Protein AF-A0A967U2S0-F1 (afdb_monomer_lite)

pLDDT: mean 86.19, std 8.93, range [53.25, 95.06]

Foldseek 3Di:
DVVVVVVVVVVVVVVVVVVVVVCCCVPPDPDDDDDDPVNVVLVVVLVPDPDPVSVVCSCPCPVVVVVVVD

Structure (mmCIF, N/CA/C/O backbone):
data_AF-A0A967U2S0-F1
#
_entry.id   AF-A0A967U2S0-F1
#
loop_
_atom_site.group_PDB
_atom_site.id
_atom_site.type_symbol
_atom_site.label_atom_id
_atom_site.la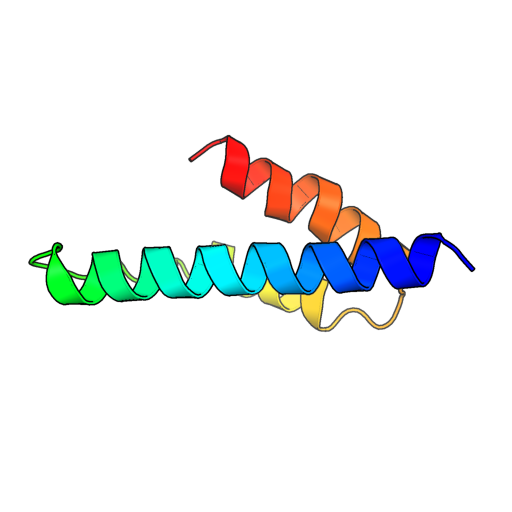bel_alt_id
_atom_site.label_comp_id
_atom_site.label_asym_id
_atom_site.label_entity_id
_atom_site.label_seq_id
_atom_site.pdbx_PDB_ins_code
_atom_site.Cartn_x
_atom_site.Cartn_y
_atom_site.Cartn_z
_atom_site.occupancy
_atom_site.B_iso_or_equiv
_atom_site.auth_seq_id
_atom_site.auth_comp_id
_atom_site.auth_asym_id
_atom_site.auth_atom_id
_atom_site.pdbx_PDB_model_num
ATOM 1 N N . MET A 1 1 ? 24.340 -5.015 -5.877 1.00 53.25 1 MET A N 1
ATOM 2 C CA . MET A 1 1 ? 23.924 -6.034 -4.886 1.00 53.25 1 MET A CA 1
ATOM 3 C C . MET A 1 1 ? 22.932 -5.428 -3.894 1.00 53.25 1 MET A C 1
ATOM 5 O O . MET A 1 1 ? 21.993 -6.105 -3.500 1.00 53.25 1 MET A O 1
ATOM 9 N N . ASP A 1 2 ? 23.053 -4.126 -3.623 1.00 63.81 2 ASP A N 1
ATOM 10 C CA . ASP A 1 2 ? 22.254 -3.367 -2.649 1.00 63.81 2 ASP A CA 1
ATOM 11 C C . ASP A 1 2 ? 20.773 -3.192 -3.015 1.00 63.81 2 ASP A C 1
ATOM 13 O O . ASP A 1 2 ? 19.915 -3.313 -2.150 1.00 63.81 2 ASP A O 1
ATOM 17 N N . GLY A 1 3 ? 20.435 -3.013 -4.298 1.00 60.69 3 GLY A N 1
ATOM 18 C CA . GLY A 1 3 ? 19.035 -2.833 -4.718 1.00 60.69 3 GLY A CA 1
ATOM 19 C C . GLY A 1 3 ? 18.129 -4.045 -4.451 1.00 60.69 3 GLY A C 1
ATOM 20 O O . GLY A 1 3 ? 16.946 -3.878 -4.177 1.00 60.69 3 GLY A O 1
ATOM 21 N N . LYS A 1 4 ? 18.679 -5.270 -4.466 1.00 60.38 4 LYS A N 1
ATOM 22 C CA . LYS A 1 4 ? 17.915 -6.483 -4.120 1.00 60.38 4 LYS A CA 1
ATOM 23 C C . LYS A 1 4 ? 17.670 -6.597 -2.613 1.00 60.38 4 LYS A C 1
ATOM 25 O O . LYS A 1 4 ? 16.598 -7.037 -2.216 1.00 60.38 4 LYS A O 1
ATOM 30 N N . LEU A 1 5 ? 18.642 -6.185 -1.794 1.00 67.19 5 LEU A N 1
ATOM 31 C CA . LEU A 1 5 ? 18.499 -6.135 -0.337 1.00 67.19 5 LEU A CA 1
ATOM 32 C C . LEU A 1 5 ? 17.481 -5.062 0.071 1.00 67.19 5 LEU A C 1
ATOM 34 O O . LEU A 1 5 ? 16.583 -5.354 0.854 1.00 67.19 5 LEU A O 1
ATOM 38 N N . TYR A 1 6 ? 17.552 -3.877 -0.537 1.00 70.00 6 TYR A N 1
ATOM 39 C CA . TYR A 1 6 ? 16.590 -2.794 -0.317 1.00 70.00 6 TYR A CA 1
ATOM 40 C C . TYR A 1 6 ? 15.154 -3.197 -0.688 1.00 70.00 6 TYR A C 1
ATOM 42 O O . TYR A 1 6 ? 14.235 -3.024 0.108 1.00 70.00 6 TYR A O 1
ATOM 50 N N . ALA A 1 7 ? 14.968 -3.824 -1.854 1.00 69.25 7 ALA A N 1
ATOM 51 C CA . ALA A 1 7 ? 13.660 -4.338 -2.257 1.00 69.25 7 ALA A CA 1
ATOM 52 C C . ALA A 1 7 ? 13.133 -5.404 -1.278 1.00 69.25 7 ALA A C 1
ATOM 54 O O . ALA A 1 7 ? 11.945 -5.439 -0.978 1.00 69.25 7 ALA A O 1
ATOM 55 N N . SER A 1 8 ? 14.007 -6.264 -0.739 1.00 75.94 8 SER A N 1
ATOM 56 C CA . SER A 1 8 ? 13.592 -7.278 0.239 1.00 75.94 8 SER A CA 1
ATOM 57 C C . SER A 1 8 ? 13.193 -6.695 1.598 1.00 75.94 8 SER A C 1
ATOM 59 O O . SER A 1 8 ? 12.218 -7.165 2.181 1.00 75.94 8 SER A O 1
ATOM 61 N N . SER A 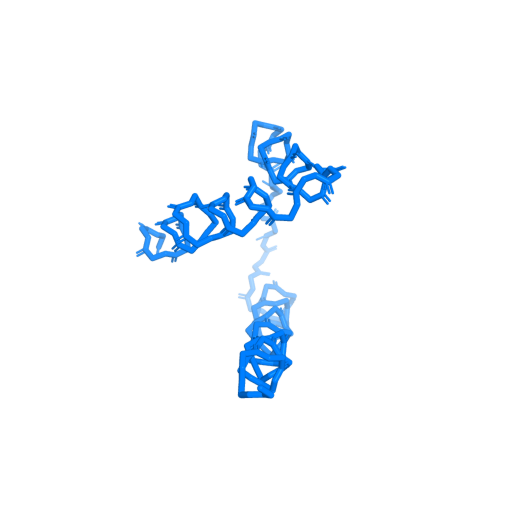1 9 ? 13.891 -5.663 2.091 1.00 82.12 9 SER A N 1
ATOM 62 C CA . SER A 1 9 ? 13.496 -4.979 3.328 1.00 82.12 9 SER A CA 1
ATOM 63 C C . SER A 1 9 ? 12.184 -4.221 3.150 1.00 82.12 9 SER A C 1
ATOM 65 O O . SER A 1 9 ? 11.318 -4.316 4.011 1.00 82.12 9 SER A O 1
ATOM 67 N N . GLN A 1 10 ? 11.995 -3.565 2.001 1.00 81.81 10 GLN A N 1
ATOM 68 C CA . GLN A 1 10 ? 10.751 -2.867 1.674 1.00 81.81 10 GLN A CA 1
ATOM 69 C C . GLN A 1 10 ? 9.553 -3.826 1.679 1.00 81.81 10 GLN A C 1
ATOM 71 O O . GLN A 1 10 ? 8.549 -3.551 2.323 1.00 81.81 10 GLN A O 1
ATOM 76 N N . VAL A 1 11 ? 9.672 -4.996 1.038 1.00 83.44 11 VAL A N 1
ATOM 77 C CA . VAL A 1 11 ? 8.604 -6.012 1.054 1.00 83.44 11 VAL A CA 1
ATOM 78 C C . VAL A 1 11 ? 8.258 -6.448 2.482 1.00 83.44 11 VAL A C 1
ATOM 80 O O . VAL A 1 11 ? 7.089 -6.679 2.785 1.00 83.44 11 VAL A O 1
ATOM 83 N N . PHE A 1 12 ? 9.251 -6.558 3.367 1.00 86.56 12 PHE A N 1
ATOM 84 C CA . PHE A 1 12 ? 9.020 -6.927 4.762 1.00 86.56 12 PHE A CA 1
ATOM 85 C C . PHE A 1 12 ? 8.314 -5.823 5.559 1.00 86.56 12 PHE A C 1
ATOM 87 O O . PHE A 1 12 ? 7.435 -6.117 6.371 1.00 86.56 12 PHE A O 1
ATOM 94 N N . ASP A 1 13 ? 8.681 -4.563 5.334 1.00 89.00 13 ASP A N 1
ATOM 95 C CA . ASP A 1 13 ? 8.042 -3.430 6.000 1.00 89.00 13 ASP A CA 1
ATOM 96 C C . ASP A 1 13 ? 6.589 -3.255 5.530 1.00 89.00 13 ASP A C 1
ATOM 98 O O . ASP A 1 13 ? 5.695 -3.142 6.371 1.00 89.00 13 ASP A O 1
ATOM 102 N N . GLU A 1 14 ? 6.313 -3.389 4.229 1.00 88.88 14 GLU A N 1
ATOM 103 C CA . GLU A 1 14 ? 4.936 -3.333 3.720 1.00 88.88 14 GLU A CA 1
ATOM 104 C C . GLU A 1 14 ? 4.080 -4.514 4.186 1.00 88.88 14 GLU A C 1
ATOM 106 O O . GLU A 1 14 ? 2.905 -4.343 4.513 1.00 88.88 14 GLU A O 1
ATOM 111 N N . ALA A 1 15 ? 4.656 -5.714 4.313 1.00 90.56 15 ALA A N 1
ATOM 112 C CA . ALA A 1 15 ? 3.943 -6.847 4.902 1.00 90.56 15 ALA A CA 1
ATOM 113 C C . ALA A 1 15 ? 3.516 -6.559 6.354 1.00 90.56 15 ALA A C 1
ATOM 115 O O . ALA A 1 15 ? 2.403 -6.907 6.753 1.00 90.56 15 ALA A O 1
ATOM 116 N N . ARG A 1 16 ? 4.365 -5.874 7.132 1.00 94.31 16 ARG A N 1
ATOM 117 C CA . ARG A 1 16 ? 4.039 -5.469 8.505 1.00 94.31 16 ARG A CA 1
ATOM 118 C C . ARG A 1 16 ? 2.937 -4.413 8.538 1.00 94.31 16 ARG A C 1
ATOM 120 O O . ARG A 1 16 ? 2.075 -4.475 9.411 1.00 94.31 16 ARG A O 1
ATOM 127 N N . HIS A 1 17 ? 2.943 -3.464 7.602 1.00 93.69 17 HIS A N 1
ATOM 128 C CA . HIS A 1 17 ? 1.852 -2.499 7.462 1.00 93.69 17 HIS A CA 1
ATOM 129 C C . HIS A 1 17 ? 0.524 -3.211 7.191 1.00 93.69 17 HIS A C 1
ATOM 131 O O . HIS A 1 17 ? -0.448 -2.979 7.910 1.00 93.69 17 HIS A O 1
ATOM 137 N N . VAL A 1 18 ? 0.499 -4.136 6.224 1.00 91.06 18 VAL A N 1
ATOM 138 C CA . VAL A 1 18 ? -0.693 -4.931 5.889 1.00 91.06 18 VAL A CA 1
ATOM 139 C C . VAL A 1 18 ? -1.218 -5.687 7.110 1.00 91.06 18 VAL A C 1
ATOM 141 O O . VAL A 1 18 ? -2.414 -5.633 7.383 1.00 91.06 18 VAL A O 1
ATOM 144 N N . GLU A 1 19 ? -0.345 -6.343 7.878 1.00 94.31 19 GLU A N 1
ATOM 145 C CA . GLU A 1 19 ? -0.736 -7.076 9.089 1.00 94.31 19 GLU A CA 1
ATOM 146 C C . GLU A 1 19 ? -1.373 -6.159 10.145 1.00 94.31 19 GLU A C 1
ATOM 148 O O . GLU A 1 19 ? -2.424 -6.475 10.706 1.00 94.31 19 GLU A O 1
ATOM 153 N N . VAL A 1 20 ? -0.757 -5.003 10.408 1.00 95.06 20 VAL A N 1
ATOM 154 C CA . VAL A 1 20 ? -1.260 -4.050 11.405 1.00 95.06 20 VAL A CA 1
ATOM 155 C C . VAL A 1 20 ? -2.614 -3.480 10.986 1.00 95.06 20 VAL A C 1
ATOM 157 O O . VAL A 1 20 ? -3.522 -3.419 11.818 1.00 95.06 20 VAL A O 1
ATOM 160 N N . PHE A 1 21 ? -2.775 -3.096 9.716 1.00 91.38 21 PHE A N 1
ATOM 161 C CA . PHE A 1 21 ? -4.040 -2.559 9.213 1.00 91.38 21 PHE A CA 1
ATOM 162 C C . PHE A 1 21 ? -5.142 -3.618 9.157 1.00 91.38 21 PHE A C 1
ATOM 164 O O . PHE A 1 21 ? -6.273 -3.311 9.525 1.00 91.38 21 PHE A O 1
ATOM 171 N N . ALA A 1 22 ? -4.822 -4.859 8.777 1.00 91.06 22 ALA A N 1
ATOM 172 C CA . ALA A 1 22 ? -5.781 -5.962 8.792 1.00 91.06 22 ALA A CA 1
ATOM 173 C C . ALA A 1 22 ? -6.295 -6.228 10.212 1.00 91.06 22 ALA A C 1
ATOM 175 O O . ALA A 1 22 ? -7.503 -6.226 10.439 1.00 91.06 22 ALA A O 1
ATOM 176 N N . ARG A 1 23 ? -5.390 -6.339 11.195 1.00 93.75 23 ARG A N 1
ATOM 177 C CA . ARG A 1 23 ? -5.780 -6.527 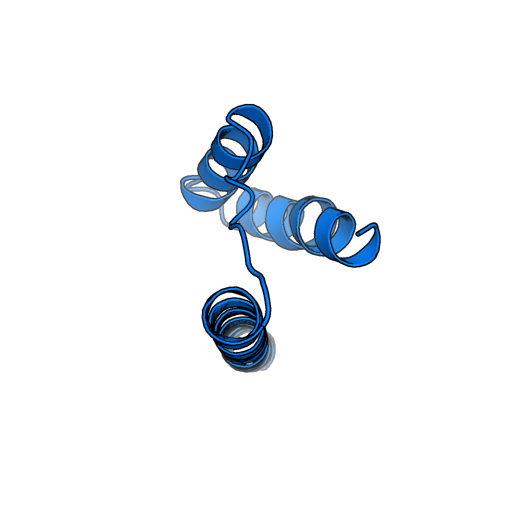12.598 1.00 93.75 23 ARG A CA 1
ATOM 178 C C . ARG A 1 23 ? -6.608 -5.355 13.122 1.00 93.75 23 ARG A C 1
ATOM 180 O O . ARG A 1 23 ? -7.588 -5.562 13.826 1.00 93.75 23 ARG A O 1
ATOM 187 N N . TYR A 1 24 ? -6.232 -4.120 12.789 1.00 93.19 24 TYR A N 1
ATOM 188 C CA . TYR A 1 24 ? -7.019 -2.947 13.169 1.00 93.19 24 TYR A CA 1
ATOM 189 C C . TYR A 1 24 ? -8.432 -2.996 12.574 1.00 93.19 24 TYR A C 1
ATOM 191 O O . TYR A 1 24 ? -9.400 -2.754 13.291 1.00 93.19 24 TYR A O 1
ATOM 199 N N . ALA A 1 25 ? -8.553 -3.345 11.292 1.00 91.25 25 ALA A N 1
ATOM 200 C CA . ALA A 1 25 ? -9.838 -3.446 10.617 1.00 91.25 25 ALA A CA 1
ATOM 201 C C . ALA A 1 25 ? -10.734 -4.527 11.242 1.00 91.25 25 ALA A C 1
ATOM 203 O O . ALA A 1 25 ? -11.917 -4.286 11.443 1.00 91.25 25 ALA A O 1
ATOM 204 N N . GLU A 1 26 ? -10.174 -5.682 11.603 1.00 90.50 26 GLU A N 1
ATOM 205 C CA . GLU A 1 26 ? -10.925 -6.7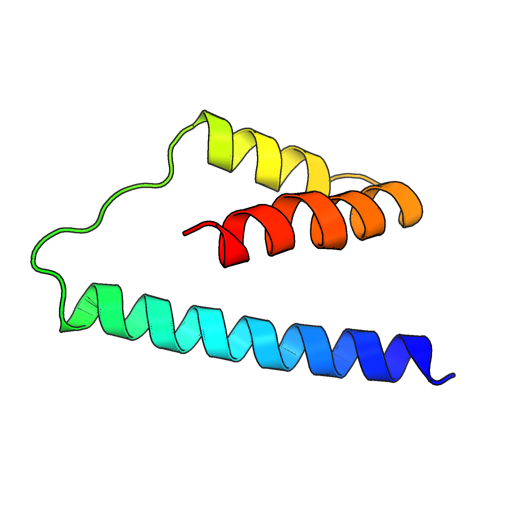82 12.220 1.00 90.50 26 GLU A CA 1
ATOM 206 C C . GLU A 1 26 ? -11.294 -6.524 13.688 1.00 90.50 26 GLU A C 1
ATOM 208 O O . GLU A 1 26 ? -12.382 -6.888 14.127 1.00 90.50 26 GLU A O 1
ATOM 213 N N . GLU A 1 27 ? -10.395 -5.921 14.471 1.00 94.06 27 GLU A N 1
ATOM 214 C CA . GLU A 1 27 ? -10.577 -5.791 15.922 1.00 94.06 27 GLU A CA 1
ATOM 215 C C . GLU A 1 27 ? -11.214 -4.469 16.362 1.00 94.06 27 GLU A C 1
ATOM 217 O O . GLU A 1 27 ? -11.668 -4.369 17.507 1.00 94.06 27 GLU A O 1
ATOM 222 N N . LYS A 1 28 ? -11.145 -3.418 15.533 1.00 91.75 28 LYS A N 1
ATOM 223 C CA . LYS A 1 28 ? -11.501 -2.044 15.933 1.00 91.75 28 LYS A CA 1
ATOM 224 C C . LYS A 1 28 ? -12.566 -1.386 15.070 1.00 91.75 28 LYS A C 1
ATOM 226 O O . LYS A 1 28 ? -13.125 -0.392 15.527 1.00 91.75 28 LYS A O 1
ATOM 231 N N . LEU A 1 29 ? -12.830 -1.882 13.864 1.00 90.69 29 LEU A N 1
ATOM 232 C CA . LEU A 1 29 ? -13.897 -1.349 13.021 1.00 90.69 29 LEU A CA 1
ATOM 233 C C . LEU A 1 29 ? -15.149 -2.212 13.162 1.00 90.69 29 LEU A C 1
ATOM 235 O O . LEU A 1 29 ? -15.082 -3.434 13.075 1.00 90.69 29 LEU A O 1
ATOM 239 N N . ASP A 1 30 ? -16.296 -1.561 13.341 1.00 88.25 30 ASP A N 1
ATOM 240 C CA . ASP A 1 30 ? -17.593 -2.246 13.376 1.00 88.25 30 ASP A CA 1
ATOM 241 C C . ASP A 1 30 ? -18.035 -2.715 11.976 1.00 88.25 30 ASP A C 1
ATOM 243 O O . ASP A 1 30 ? -18.828 -3.648 11.848 1.00 88.25 30 ASP A O 1
ATOM 247 N N . GLU A 1 31 ? -17.520 -2.079 10.917 1.00 88.56 31 GLU A N 1
ATOM 248 C CA . GLU A 1 31 ? -17.832 -2.394 9.523 1.00 88.56 31 GLU A CA 1
ATOM 249 C C . GLU A 1 31 ? -16.580 -2.296 8.639 1.00 88.56 31 GLU A C 1
ATOM 251 O O . GLU A 1 31 ? -15.767 -1.377 8.769 1.00 88.56 31 GLU A O 1
ATOM 256 N N . LEU A 1 32 ? -16.435 -3.253 7.718 1.00 86.75 32 LEU A N 1
ATOM 257 C CA . LEU A 1 32 ? -15.340 -3.299 6.753 1.00 86.75 32 LEU A CA 1
ATOM 258 C C . LEU A 1 32 ? -15.747 -2.610 5.450 1.00 86.75 32 LEU A C 1
ATOM 260 O O . LEU A 1 32 ? -16.721 -3.000 4.808 1.00 86.75 32 LEU A O 1
ATOM 264 N N . TYR A 1 33 ? -14.947 -1.637 5.015 1.00 86.25 33 TYR A N 1
ATOM 265 C CA . TYR A 1 33 ? -15.143 -0.960 3.736 1.00 86.25 33 TYR A CA 1
ATOM 266 C C . TYR A 1 33 ? -14.454 -1.742 2.611 1.00 86.25 33 TYR A C 1
ATOM 268 O O . TYR A 1 33 ? -13.222 -1.830 2.592 1.00 86.25 33 TYR A O 1
ATOM 276 N N . PRO A 1 34 ? -15.207 -2.318 1.658 1.00 86.50 34 PRO A N 1
ATOM 277 C CA . PRO A 1 34 ? -14.610 -3.080 0.575 1.00 86.50 34 PRO A CA 1
ATOM 278 C C . PRO A 1 34 ? -13.839 -2.173 -0.391 1.00 86.50 34 PRO A C 1
ATOM 280 O O . PRO A 1 34 ? -14.219 -1.033 -0.663 1.00 86.50 34 PRO A O 1
ATOM 283 N N . CYS A 1 35 ? -12.767 -2.720 -0.966 1.00 89.00 35 CYS A N 1
ATOM 284 C CA . CYS A 1 35 ? -12.012 -2.065 -2.028 1.00 89.00 35 CYS A CA 1
ATOM 285 C C . CYS A 1 35 ? -12.918 -1.784 -3.239 1.00 89.00 35 CYS A C 1
ATOM 287 O O . CYS A 1 35 ? -13.659 -2.659 -3.693 1.00 89.00 35 CYS A O 1
ATOM 289 N N . THR A 1 36 ? -12.851 -0.567 -3.785 1.00 92.06 36 THR A N 1
ATOM 290 C CA . THR A 1 36 ? -13.611 -0.227 -4.996 1.00 92.06 36 THR A CA 1
ATOM 291 C C . THR A 1 36 ? -13.098 -1.022 -6.198 1.00 92.06 36 THR A C 1
ATOM 293 O O . THR A 1 36 ? -11.899 -1.278 -6.324 1.00 92.06 36 THR A O 1
ATOM 296 N N . GLN A 1 37 ? -13.985 -1.355 -7.141 1.00 94.06 37 GLN A N 1
ATOM 297 C CA . GLN A 1 37 ? -13.597 -2.111 -8.338 1.00 94.06 37 GLN A CA 1
ATOM 298 C C . GLN A 1 37 ? -12.501 -1.404 -9.154 1.00 94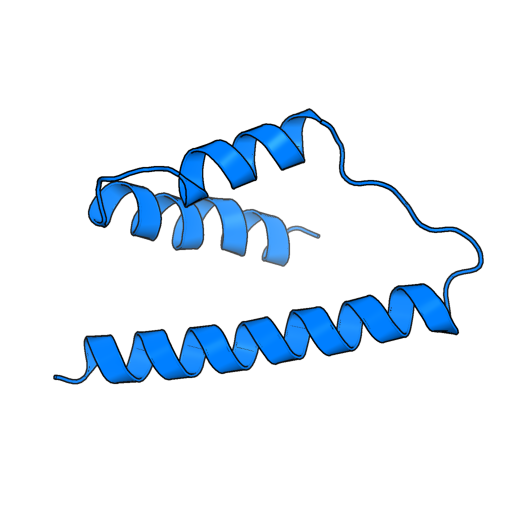.06 37 GLN A C 1
ATOM 300 O O . GLN A 1 37 ? -11.618 -2.056 -9.707 1.00 94.06 37 GLN A O 1
ATOM 305 N N . ASN A 1 38 ? -12.525 -0.070 -9.208 1.00 91.94 38 ASN A N 1
ATOM 306 C CA . ASN A 1 38 ? -11.519 0.714 -9.925 1.00 91.94 38 ASN A CA 1
ATOM 307 C C . ASN A 1 38 ? -10.139 0.601 -9.273 1.00 91.94 38 ASN A C 1
ATOM 309 O O . ASN A 1 38 ? -9.151 0.397 -9.977 1.00 91.94 38 ASN A O 1
ATOM 313 N N . LEU A 1 39 ? -10.076 0.692 -7.940 1.00 89.88 39 LEU A N 1
ATOM 314 C CA . LEU A 1 39 ? -8.828 0.519 -7.201 1.00 89.88 39 LEU A CA 1
ATOM 315 C C . LEU A 1 39 ? -8.295 -0.908 -7.370 1.00 89.88 39 LEU A C 1
ATOM 317 O O . LEU A 1 39 ? -7.118 -1.086 -7.668 1.00 89.88 39 LEU A O 1
ATOM 321 N N . PHE A 1 40 ? -9.165 -1.915 -7.277 1.00 91.62 40 PHE A N 1
ATOM 322 C CA . PHE A 1 40 ? -8.784 -3.304 -7.518 1.00 91.62 40 PHE A CA 1
ATOM 323 C C . PHE A 1 40 ? -8.181 -3.502 -8.917 1.00 91.62 40 PHE A C 1
ATOM 325 O O . PHE A 1 40 ? -7.098 -4.072 -9.048 1.00 91.62 40 PHE A O 1
ATOM 332 N N . ASN A 1 41 ? -8.841 -2.988 -9.958 1.00 93.69 41 ASN A N 1
ATOM 333 C CA . ASN A 1 41 ? -8.370 -3.111 -11.339 1.00 93.69 41 ASN A CA 1
ATOM 334 C C . ASN A 1 41 ? -7.016 -2.419 -11.547 1.00 93.69 41 ASN A C 1
ATOM 336 O O . ASN A 1 41 ? -6.150 -2.961 -12.232 1.00 93.69 41 ASN A O 1
ATOM 340 N N . LEU A 1 42 ? -6.820 -1.241 -10.945 1.00 91.19 42 LEU A N 1
ATOM 341 C CA . LEU A 1 42 ? -5.557 -0.508 -11.007 1.00 91.19 42 LEU A CA 1
ATOM 342 C C . LEU A 1 42 ? -4.417 -1.302 -10.357 1.00 91.19 42 LEU A C 1
ATOM 344 O O . LEU A 1 42 ? -3.371 -1.490 -10.976 1.00 91.19 42 LEU A O 1
ATOM 348 N N . MET A 1 43 ? -4.638 -1.815 -9.145 1.00 91.44 43 MET A N 1
ATOM 349 C CA . MET A 1 43 ? -3.659 -2.645 -8.439 1.00 91.44 43 MET A CA 1
ATOM 350 C C . MET A 1 43 ? -3.326 -3.905 -9.239 1.00 91.44 43 MET A C 1
ATOM 352 O O . MET A 1 43 ? -2.157 -4.226 -9.447 1.00 91.44 43 MET A O 1
ATOM 356 N N . GLN A 1 44 ? -4.351 -4.586 -9.757 1.00 92.81 44 GLN A N 1
ATOM 357 C CA . GLN A 1 44 ? -4.180 -5.790 -10.559 1.00 92.81 44 GLN A CA 1
ATOM 358 C C . GLN A 1 44 ? -3.348 -5.516 -11.815 1.00 92.81 44 GLN A C 1
ATOM 360 O O . GLN A 1 44 ? -2.422 -6.277 -12.088 1.00 92.81 44 GLN A O 1
ATOM 365 N N . ALA A 1 45 ? -3.621 -4.423 -12.536 1.00 91.56 45 ALA A N 1
ATOM 366 C CA . ALA A 1 45 ? -2.881 -4.048 -13.739 1.00 91.56 45 ALA A CA 1
ATOM 367 C C . ALA A 1 45 ? -1.376 -3.881 -13.474 1.00 91.56 45 ALA A C 1
ATOM 369 O O . ALA A 1 45 ? -0.559 -4.354 -14.263 1.00 91.56 45 ALA A O 1
ATOM 370 N N . ILE A 1 46 ? -0.995 -3.274 -12.345 1.00 91.44 46 ILE A N 1
ATOM 371 C CA . ILE A 1 46 ? 0.421 -3.083 -12.002 1.00 91.44 46 ILE A CA 1
ATOM 372 C C . ILE A 1 46 ? 1.064 -4.410 -11.563 1.00 91.44 46 ILE A C 1
ATOM 374 O O . ILE A 1 46 ? 2.195 -4.719 -11.947 1.00 91.44 46 ILE A O 1
ATOM 378 N N . THR A 1 47 ? 0.358 -5.234 -10.784 1.00 88.69 47 THR A N 1
ATOM 379 C CA . THR A 1 47 ? 0.913 -6.484 -10.241 1.00 88.69 47 THR A CA 1
ATOM 380 C C . THR A 1 47 ? 1.111 -7.565 -11.306 1.00 88.69 47 THR A C 1
ATOM 382 O O . THR A 1 47 ? 2.103 -8.302 -11.240 1.00 88.69 47 THR A O 1
ATOM 385 N N . VAL A 1 48 ? 0.221 -7.662 -12.300 1.00 93.00 48 VAL A N 1
ATOM 386 C CA . VAL A 1 48 ? 0.322 -8.667 -13.378 1.00 93.00 48 VAL A CA 1
ATOM 387 C C . VAL A 1 48 ? 1.271 -8.261 -14.505 1.00 93.00 48 VAL A C 1
ATOM 389 O O . VAL A 1 48 ? 1.607 -9.100 -15.338 1.00 93.00 48 VAL A O 1
ATOM 392 N N . GLU A 1 49 ? 1.736 -7.008 -14.528 1.00 90.88 49 GLU A N 1
ATOM 393 C CA . GLU A 1 49 ? 2.651 -6.531 -15.561 1.00 90.88 49 GLU A CA 1
ATOM 394 C C . GLU A 1 49 ? 3.952 -7.352 -15.565 1.00 90.88 49 GLU A C 1
ATOM 396 O O . GLU A 1 49 ? 4.581 -7.617 -14.537 1.00 90.88 49 GLU A O 1
ATOM 401 N N . SER A 1 50 ? 4.349 -7.792 -16.752 1.00 90.75 50 SER A N 1
ATOM 402 C CA . SER A 1 50 ? 5.550 -8.594 -16.990 1.00 90.75 50 SER A CA 1
ATOM 403 C C . SER A 1 50 ? 6.826 -7.753 -16.938 1.00 90.75 50 SER A C 1
ATOM 405 O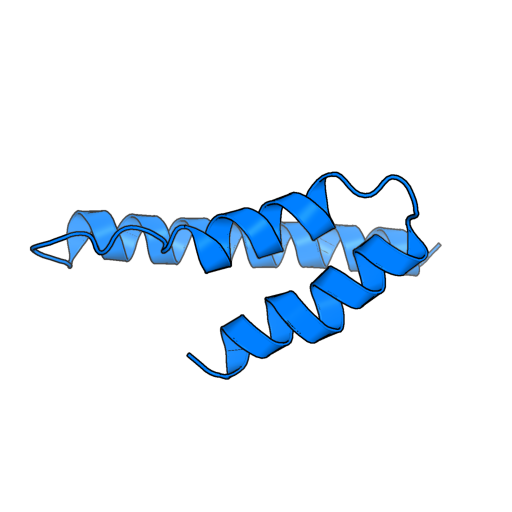 O . SER A 1 50 ? 7.890 -8.216 -16.520 1.00 90.75 50 SER A O 1
ATOM 407 N N . ARG A 1 51 ? 6.706 -6.492 -17.349 1.00 91.50 51 ARG A N 1
ATOM 408 C CA . ARG A 1 51 ? 7.777 -5.514 -17.412 1.00 91.50 51 ARG A CA 1
ATOM 409 C C . ARG A 1 51 ? 8.124 -4.985 -16.027 1.00 91.50 51 ARG A C 1
ATOM 411 O O . ARG A 1 51 ? 7.342 -4.284 -15.388 1.00 91.50 51 ARG A O 1
ATOM 418 N N . TRP A 1 52 ? 9.331 -5.305 -15.573 1.00 86.06 52 TRP A N 1
ATOM 419 C CA . TRP A 1 52 ? 9.807 -4.928 -14.242 1.00 86.06 52 TRP A CA 1
ATOM 420 C C . TRP A 1 52 ? 9.872 -3.405 -14.035 1.00 86.06 52 TRP A C 1
ATOM 422 O O . TRP A 1 52 ? 9.614 -2.936 -12.932 1.00 86.06 52 TRP A O 1
ATOM 432 N N . ASP A 1 53 ? 10.174 -2.639 -15.085 1.00 84.81 53 ASP A N 1
ATOM 433 C CA . ASP A 1 53 ? 10.271 -1.178 -15.060 1.00 84.81 53 ASP A CA 1
ATOM 434 C C . ASP A 1 53 ? 8.895 -0.522 -14.886 1.00 84.81 53 ASP A C 1
ATOM 436 O O . ASP A 1 53 ? 8.730 0.366 -14.051 1.00 84.81 53 ASP A O 1
ATOM 440 N N . PHE A 1 54 ? 7.882 -1.013 -15.601 1.00 87.56 54 PHE A N 1
ATOM 441 C CA . PHE A 1 54 ? 6.497 -0.564 -15.431 1.00 87.56 54 PHE A CA 1
ATOM 442 C C . PHE A 1 54 ? 5.924 -0.965 -14.072 1.00 87.56 54 PHE A C 1
ATOM 444 O O . PHE A 1 54 ? 5.262 -0.156 -13.424 1.00 87.56 54 PHE A O 1
ATOM 451 N N . LYS A 1 55 ? 6.223 -2.182 -13.608 1.00 86.44 55 LYS A N 1
ATOM 452 C CA . LYS A 1 55 ? 5.834 -2.640 -12.271 1.00 86.44 55 LYS A CA 1
ATOM 453 C C . LYS A 1 55 ? 6.437 -1.765 -11.176 1.00 86.44 55 LYS A C 1
ATOM 455 O O . LYS A 1 55 ? 5.716 -1.341 -10.280 1.00 86.44 55 LYS A O 1
ATOM 460 N N . PHE A 1 56 ? 7.732 -1.464 -11.267 1.00 86.00 56 PHE A N 1
ATOM 461 C CA . PHE A 1 56 ? 8.422 -0.614 -10.299 1.00 86.00 56 PHE A CA 1
ATOM 462 C C . PHE A 1 56 ? 7.848 0.808 -10.276 1.00 86.00 56 PHE A C 1
ATOM 464 O O . PHE A 1 56 ? 7.501 1.307 -9.210 1.00 86.00 56 PHE A O 1
ATOM 471 N N . LEU A 1 57 ? 7.673 1.436 -11.445 1.00 88.75 57 LEU A N 1
ATOM 472 C CA . LEU A 1 57 ? 7.078 2.774 -11.542 1.00 88.75 57 LEU A CA 1
ATOM 473 C C . LEU A 1 57 ? 5.640 2.810 -11.015 1.00 88.75 57 LEU A C 1
ATOM 475 O O . LEU A 1 57 ? 5.278 3.739 -10.298 1.00 88.75 57 LEU A O 1
ATOM 479 N N . GLY A 1 58 ? 4.829 1.804 -11.344 1.00 89.38 58 GLY A N 1
ATOM 480 C CA . GLY A 1 58 ? 3.460 1.709 -10.852 1.00 89.38 58 GLY A CA 1
ATOM 481 C C . GLY A 1 58 ? 3.404 1.568 -9.331 1.00 89.38 58 GLY A C 1
ATOM 482 O O . GLY A 1 58 ? 2.634 2.275 -8.690 1.00 89.38 58 GLY A O 1
ATOM 483 N N . MET A 1 59 ? 4.252 0.729 -8.734 1.00 89.88 59 MET A N 1
ATOM 484 C CA . MET A 1 59 ? 4.314 0.607 -7.274 1.00 89.88 59 MET A CA 1
ATOM 485 C C . MET A 1 59 ? 4.762 1.919 -6.618 1.00 89.88 59 MET A C 1
ATOM 487 O O . MET A 1 59 ? 4.061 2.444 -5.759 1.00 89.88 59 MET A O 1
ATOM 491 N N . GLN A 1 60 ? 5.858 2.512 -7.089 1.00 87.44 60 GLN A N 1
ATOM 492 C CA . GLN A 1 60 ? 6.450 3.682 -6.441 1.00 87.44 60 GLN A CA 1
ATOM 493 C C . GLN A 1 60 ? 5.633 4.972 -6.613 1.00 87.44 60 GLN A C 1
ATOM 495 O O . GLN A 1 60 ? 5.607 5.814 -5.722 1.00 87.44 60 GLN A O 1
ATOM 500 N N . LEU A 1 61 ? 5.012 5.182 -7.775 1.00 87.19 61 LEU A N 1
ATOM 501 C CA . LEU A 1 61 ? 4.318 6.440 -8.073 1.00 87.19 61 LEU A CA 1
ATOM 502 C C . LEU A 1 61 ? 2.816 6.348 -7.836 1.00 87.19 61 LEU A C 1
ATOM 504 O O . LEU A 1 61 ? 2.210 7.321 -7.394 1.00 87.19 61 LEU A O 1
ATOM 508 N N . ILE A 1 62 ? 2.209 5.204 -8.157 1.00 86.75 62 ILE A N 1
ATOM 509 C CA . ILE A 1 62 ? 0.758 5.038 -8.075 1.00 86.75 62 ILE A CA 1
ATOM 510 C C . ILE A 1 62 ? 0.384 4.436 -6.725 1.00 86.75 62 ILE A C 1
ATOM 512 O O . ILE A 1 62 ? -0.419 5.030 -6.016 1.00 86.75 62 ILE A O 1
ATOM 516 N N . VAL A 1 63 ? 0.963 3.294 -6.346 1.00 86.94 63 VAL A N 1
ATOM 517 C CA . VAL A 1 63 ? 0.563 2.594 -5.111 1.00 86.94 63 VAL A CA 1
ATOM 518 C C . VAL A 1 63 ? 1.007 3.355 -3.868 1.00 86.94 63 VAL A C 1
ATOM 520 O O . VAL A 1 63 ? 0.168 3.686 -3.035 1.00 86.94 63 VAL A O 1
ATOM 523 N N . GLU A 1 64 ? 2.288 3.706 -3.764 1.00 86.62 64 GLU A N 1
ATOM 524 C CA . GLU A 1 64 ? 2.771 4.500 -2.627 1.00 86.62 64 GLU A CA 1
ATOM 525 C C . GLU A 1 64 ? 2.166 5.911 -2.621 1.00 86.62 64 GLU A C 1
ATOM 527 O O . GLU A 1 64 ? 1.794 6.422 -1.568 1.00 86.62 64 GLU A O 1
ATOM 532 N N . GLY A 1 65 ? 1.979 6.523 -3.797 1.00 86.25 65 GLY A N 1
ATOM 533 C CA . GLY A 1 65 ? 1.314 7.823 -3.917 1.00 86.25 65 GLY A CA 1
ATOM 534 C C . GLY A 1 65 ? -0.130 7.809 -3.399 1.00 86.25 65 GLY A C 1
ATOM 535 O O . GLY A 1 65 ? -0.543 8.742 -2.712 1.00 86.25 65 GLY A O 1
ATOM 536 N N . LEU A 1 66 ? -0.884 6.739 -3.678 1.00 86.81 66 LEU A N 1
ATOM 537 C CA . LEU A 1 66 ? -2.228 6.534 -3.130 1.00 86.81 66 LEU A CA 1
ATOM 538 C C . LEU A 1 66 ? -2.199 6.310 -1.613 1.00 86.81 66 LEU A C 1
ATOM 540 O O . LEU A 1 66 ? -3.033 6.882 -0.920 1.00 86.81 66 LEU A O 1
ATOM 544 N N . ALA A 1 67 ? -1.242 5.528 -1.105 1.00 84.62 67 ALA A N 1
ATOM 545 C CA . ALA A 1 67 ? -1.107 5.247 0.327 1.00 84.62 67 ALA A CA 1
ATOM 546 C C . ALA A 1 67 ? -0.730 6.486 1.160 1.00 84.62 67 ALA A C 1
ATOM 548 O O . ALA A 1 67 ? -1.114 6.589 2.320 1.00 84.62 67 ALA A O 1
ATOM 549 N N . ILE A 1 68 ? 0.008 7.441 0.585 1.00 85.31 68 ILE A N 1
ATOM 550 C CA . ILE A 1 68 ? 0.350 8.709 1.253 1.00 85.31 68 ILE A CA 1
ATOM 551 C C . ILE A 1 68 ? -0.831 9.690 1.246 1.00 85.31 68 ILE A C 1
ATOM 553 O O . ILE A 1 68 ? -0.944 10.530 2.137 1.00 85.31 68 ILE A O 1
ATOM 557 N N . ALA A 1 69 ? -1.684 9.633 0.221 1.00 78.12 69 ALA A N 1
ATOM 558 C CA . ALA A 1 69 ? -2.812 10.549 0.074 1.00 78.12 69 ALA A CA 1
ATOM 559 C C . ALA A 1 69 ? -4.017 10.201 0.971 1.00 78.12 69 ALA A C 1
ATOM 561 O O . ALA A 1 69 ? -4.913 11.037 1.109 1.00 78.12 69 ALA A O 1
ATOM 562 N N . SER A 1 70 ? -4.058 8.982 1.520 1.00 67.56 70 SER A N 1
ATOM 563 C CA . SER A 1 70 ? -5.127 8.466 2.387 1.00 67.56 70 SER A CA 1
ATOM 564 C C . SER A 1 70 ? -4.952 8.800 3.862 1.00 67.56 70 SER A C 1
ATOM 566 O O . SER A 1 70 ? -3.795 8.766 4.334 1.00 67.56 70 SER A O 1
#

Radius of gyration: 14.2 Å; chains: 1; bounding box: 42×19×33 Å

Sequence (70 aa):
MDGKLYASSQVFDEARHVEVFARYAEEKLDELYPCTQNLFNLMQAITVESRWDFKFLGMQLIVEGLAIAS

Secondary structure (DSSP, 8-state):
-HHHHHHHHHHHHHHHHHHHHHHHHHHH-SS--PPPHHHHHHHHHHHH-S-HHHHHHIIIIIIHHHHHH-